Protein AF-A0AAV5DKJ3-F1 (afdb_monomer_lite)

Secondary structure (DSSP, 8-state):
---------HHHHHHHH----PPPPPPPTT-S-PPPPPPTT-GGGSHHHHHHHHHHHHHHHSTTTTTTS-HHHHHHHHHHHHHHHHHHTT-----S-------------

Organism: NCBI:txid191504

Foldseek 3Di:
DDDDDDDDDPVNVVVVVPDPDDPDDDPPPPPPPPPPPADPVGDCPDPVNVVVVVQVVVLVPDPCSCVPPDVVVVVVVVVVVVVVVVVCVVDDDDDDDDDDPPPPPPPDD

pLDDT: mean 71.48, std 18.68, range [32.81, 96.69]

Structure (mmCIF, N/CA/C/O backbone):
data_AF-A0AAV5DKJ3-F1
#
_entry.id   AF-A0AAV5DKJ3-F1
#
loop_
_atom_site.group_PDB
_atom_site.id
_atom_site.type_symbol
_atom_site.label_atom_id
_atom_site.label_alt_id
_atom_site.label_comp_id
_atom_site.label_asym_id
_atom_site.label_entity_id
_atom_site.label_seq_id
_atom_site.pdbx_PDB_ins_code
_atom_site.Cartn_x
_atom_site.Cartn_y
_atom_site.Cartn_z
_atom_site.occupancy
_atom_site.B_iso_or_equiv
_atom_site.auth_seq_id
_atom_site.auth_comp_id
_atom_site.auth_asym_id
_atom_site.auth_atom_id
_atom_site.pdbx_PDB_model_num
ATOM 1 N N . MET A 1 1 ? 1.9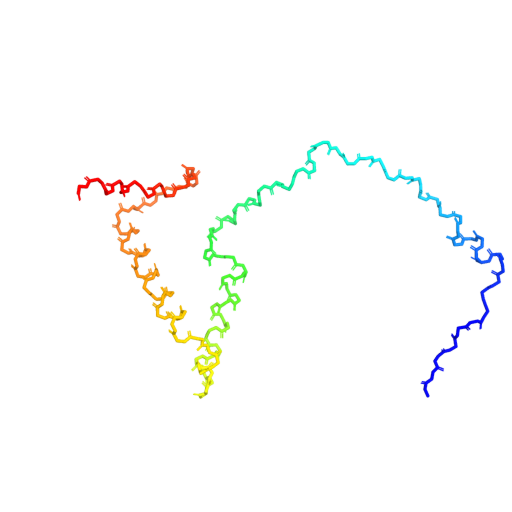21 -16.707 -43.046 1.00 41.94 1 MET A N 1
ATOM 2 C CA . MET A 1 1 ? 2.748 -15.743 -42.290 1.00 41.94 1 MET A CA 1
ATOM 3 C C . MET A 1 1 ? 3.936 -16.500 -41.698 1.00 41.94 1 MET A C 1
ATOM 5 O O . MET A 1 1 ? 3.763 -17.155 -40.682 1.00 41.94 1 MET A O 1
ATOM 9 N N . ALA A 1 2 ? 5.096 -16.494 -42.358 1.00 36.66 2 ALA A N 1
ATOM 10 C CA . ALA A 1 2 ? 6.359 -17.002 -41.810 1.00 36.66 2 ALA A CA 1
ATOM 11 C C . ALA A 1 2 ? 7.511 -16.231 -42.476 1.00 36.66 2 ALA A C 1
ATOM 13 O O . ALA A 1 2 ? 7.566 -16.163 -43.702 1.00 36.66 2 ALA A O 1
ATOM 14 N N . ALA A 1 3 ? 8.344 -15.572 -41.668 1.00 43.28 3 ALA A N 1
ATOM 15 C CA . ALA A 1 3 ? 9.430 -14.702 -42.111 1.00 43.28 3 ALA A CA 1
ATOM 16 C C . ALA A 1 3 ? 10.699 -15.508 -42.441 1.00 43.28 3 ALA A C 1
ATOM 18 O O . ALA A 1 3 ? 11.012 -16.487 -41.767 1.00 43.28 3 ALA A O 1
ATOM 19 N N . ALA A 1 4 ? 11.393 -15.072 -43.493 1.00 46.84 4 ALA A N 1
ATOM 20 C CA . ALA A 1 4 ? 12.563 -15.698 -44.094 1.00 46.84 4 ALA A CA 1
ATOM 21 C C . ALA A 1 4 ? 13.823 -15.597 -43.215 1.00 46.84 4 ALA A C 1
ATOM 23 O O . ALA A 1 4 ? 14.174 -14.519 -42.739 1.00 46.84 4 ALA A O 1
ATOM 24 N N . ALA A 1 5 ? 14.524 -16.720 -43.062 1.00 55.03 5 ALA A N 1
ATOM 25 C CA . ALA A 1 5 ? 15.886 -16.800 -42.547 1.00 55.03 5 ALA A CA 1
ATOM 26 C C . ALA A 1 5 ? 16.760 -17.502 -43.603 1.00 55.03 5 ALA A C 1
ATOM 28 O O . ALA A 1 5 ? 16.519 -18.665 -43.917 1.00 55.03 5 ALA A O 1
ATOM 29 N N . GLY A 1 6 ? 17.744 -16.784 -44.148 1.00 57.28 6 GLY A N 1
ATOM 30 C CA . GLY A 1 6 ? 18.656 -17.215 -45.223 1.00 57.28 6 GLY A CA 1
ATOM 31 C C . GLY A 1 6 ? 18.671 -16.136 -46.310 1.00 57.28 6 GLY A C 1
ATOM 32 O O . GLY A 1 6 ? 17.621 -15.830 -46.855 1.00 57.28 6 GLY A O 1
ATOM 33 N N . ASP A 1 7 ? 19.743 -15.398 -46.582 1.00 61.44 7 ASP A N 1
ATOM 34 C CA . ASP A 1 7 ? 21.158 -15.759 -46.648 1.00 61.44 7 ASP A CA 1
ATOM 35 C C . ASP A 1 7 ? 22.026 -14.626 -46.077 1.00 61.44 7 ASP A C 1
ATOM 37 O O . ASP A 1 7 ? 21.956 -13.490 -46.538 1.00 61.44 7 ASP A O 1
ATOM 41 N N . ILE A 1 8 ? 22.858 -14.930 -45.081 1.00 66.81 8 ILE A N 1
ATOM 42 C CA . ILE A 1 8 ? 23.896 -14.014 -44.589 1.00 66.81 8 ILE A CA 1
ATOM 43 C C . ILE A 1 8 ? 25.213 -14.535 -45.158 1.00 66.81 8 ILE A C 1
ATOM 45 O O . ILE A 1 8 ? 25.589 -15.677 -44.848 1.00 66.81 8 ILE A O 1
ATOM 49 N N . SER A 1 9 ? 25.876 -13.727 -45.991 1.00 72.88 9 SER A N 1
ATOM 50 C CA . SER A 1 9 ? 27.112 -14.102 -46.695 1.00 72.88 9 SER A CA 1
ATOM 51 C C . SER A 1 9 ? 28.245 -14.410 -45.711 1.00 72.88 9 SER A C 1
ATOM 53 O O . SER A 1 9 ? 28.286 -13.868 -44.605 1.00 72.88 9 SER A O 1
ATOM 55 N N . ASP A 1 10 ? 29.194 -15.267 -46.097 1.00 74.31 10 ASP A N 1
ATOM 56 C CA . ASP A 1 10 ? 30.282 -15.700 -45.203 1.00 74.31 10 ASP A CA 1
ATOM 57 C C . ASP A 1 10 ? 31.160 -14.541 -44.699 1.00 74.31 10 ASP A C 1
ATOM 59 O O . ASP A 1 10 ? 31.623 -14.570 -43.556 1.00 74.31 10 ASP A O 1
ATOM 63 N N . GLU A 1 11 ? 31.313 -13.481 -45.499 1.00 72.19 11 GLU A N 1
ATOM 64 C CA . GLU A 1 11 ? 31.974 -12.231 -45.095 1.00 72.19 11 GLU A CA 1
ATOM 65 C C . GLU A 1 11 ? 31.235 -11.548 -43.930 1.00 72.19 11 GLU A C 1
ATOM 67 O O . GLU A 1 11 ? 31.831 -11.132 -42.937 1.00 72.19 11 GLU A O 1
ATOM 72 N N . GLU A 1 12 ? 29.906 -11.520 -43.986 1.00 74.12 12 GLU A N 1
ATOM 73 C CA . GLU A 1 12 ? 29.052 -10.893 -42.979 1.00 74.12 12 GLU A CA 1
ATOM 74 C C . GLU A 1 12 ? 29.003 -11.734 -41.688 1.00 74.12 12 GLU A C 1
ATOM 76 O O . GLU A 1 12 ? 29.072 -11.198 -40.578 1.00 74.12 12 GLU A O 1
ATOM 81 N N . ARG A 1 13 ? 29.055 -13.072 -41.796 1.00 70.00 13 ARG A N 1
ATOM 82 C CA . ARG A 1 13 ? 29.259 -13.966 -40.636 1.00 70.00 13 ARG A CA 1
ATOM 83 C C . ARG A 1 13 ? 30.630 -13.772 -39.992 1.00 70.00 13 ARG A C 1
ATOM 85 O O . ARG A 1 13 ? 30.749 -13.831 -38.763 1.00 70.00 13 ARG A O 1
ATOM 92 N N . ARG A 1 14 ? 31.678 -13.541 -40.791 1.00 69.00 14 ARG A N 1
ATOM 93 C CA . ARG A 1 14 ? 33.034 -13.278 -40.289 1.00 69.00 14 ARG A CA 1
ATOM 94 C C . ARG A 1 14 ? 33.107 -11.932 -39.571 1.00 69.00 14 ARG A C 1
ATOM 96 O O . ARG A 1 14 ? 33.712 -11.873 -38.499 1.00 69.00 14 ARG A O 1
ATOM 103 N N . ALA A 1 15 ? 32.443 -10.905 -40.099 1.00 67.75 15 ALA A N 1
ATOM 104 C CA . ALA A 1 15 ? 32.334 -9.586 -39.482 1.00 67.75 15 ALA A CA 1
ATOM 105 C C . ALA A 1 15 ? 31.628 -9.637 -38.114 1.00 67.75 15 ALA A C 1
ATOM 107 O O . ALA A 1 15 ? 32.121 -9.053 -37.150 1.00 67.75 15 ALA A O 1
ATOM 108 N N . LEU A 1 16 ? 30.546 -10.415 -37.984 1.00 63.41 16 LEU A N 1
ATOM 109 C CA . LEU A 1 16 ? 29.828 -10.607 -36.713 1.00 63.41 16 LEU A CA 1
ATOM 110 C C . LEU A 1 16 ? 30.640 -11.402 -35.677 1.00 63.41 16 LEU A C 1
ATOM 112 O O . LEU A 1 16 ? 30.533 -11.163 -34.474 1.00 63.41 16 LEU A O 1
ATOM 116 N N . ARG A 1 17 ? 31.487 -12.335 -36.130 1.00 66.56 17 ARG A N 1
ATOM 117 C CA . ARG A 1 17 ? 32.382 -13.116 -35.259 1.00 66.56 17 ARG A CA 1
ATOM 118 C C . ARG A 1 17 ? 33.657 -12.352 -34.875 1.00 66.56 17 ARG A C 1
ATOM 120 O O . ARG A 1 17 ? 34.285 -12.686 -33.874 1.00 66.56 17 ARG A O 1
ATOM 127 N N . GLY A 1 18 ? 34.028 -11.315 -35.624 1.00 59.28 18 GLY A N 1
ATOM 128 C CA . GLY A 1 18 ? 35.169 -10.432 -35.366 1.00 59.28 18 GLY A CA 1
ATOM 129 C C . GLY A 1 18 ? 34.952 -9.416 -34.239 1.00 59.28 18 GLY A C 1
ATOM 130 O O . GLY A 1 18 ? 35.537 -8.333 -34.297 1.00 59.28 18 GLY A O 1
ATOM 131 N N . SER A 1 19 ? 34.114 -9.743 -33.244 1.00 63.06 19 SER A N 1
ATOM 132 C CA . SER A 1 19 ? 33.836 -8.903 -32.075 1.00 63.06 19 SER A CA 1
ATOM 133 C C . SER A 1 19 ? 35.135 -8.348 -31.487 1.00 63.06 19 SER A C 1
ATOM 135 O O . SER A 1 19 ? 35.973 -9.086 -30.970 1.00 63.06 19 SER A O 1
ATOM 137 N N . LYS A 1 20 ? 35.291 -7.021 -31.563 1.00 66.12 20 LYS A N 1
ATOM 138 C CA . LYS A 1 20 ? 36.384 -6.256 -30.942 1.00 66.12 20 LYS A CA 1
ATOM 139 C C . LYS A 1 20 ? 36.139 -5.995 -29.456 1.00 66.12 20 LYS A C 1
ATOM 141 O O . LYS A 1 20 ? 36.658 -5.034 -28.898 1.00 66.12 20 LYS A O 1
ATOM 146 N N . PHE A 1 21 ? 35.333 -6.831 -28.813 1.00 64.56 21 PHE A N 1
ATOM 147 C CA . PHE A 1 21 ? 35.230 -6.827 -27.370 1.00 64.56 21 PHE A CA 1
ATOM 148 C C . PHE A 1 21 ? 36.305 -7.764 -26.833 1.00 64.56 21 PHE A C 1
ATOM 150 O O . PHE A 1 21 ? 36.147 -8.984 -26.824 1.00 64.56 21 PHE A O 1
ATOM 157 N N . ALA A 1 22 ? 37.428 -7.182 -26.409 1.00 69.69 22 ALA A N 1
ATOM 158 C CA . ALA A 1 22 ? 38.298 -7.874 -25.470 1.00 69.69 22 ALA A CA 1
ATOM 159 C C . ALA A 1 22 ? 37.430 -8.358 -24.289 1.00 69.69 22 ALA A C 1
ATOM 161 O O . ALA A 1 22 ? 36.477 -7.656 -23.927 1.00 69.69 22 ALA A O 1
ATOM 162 N N . PRO A 1 23 ? 37.709 -9.533 -23.695 1.00 68.31 23 PRO A N 1
ATOM 163 C CA . PRO A 1 23 ? 37.038 -9.943 -22.470 1.00 68.31 23 PRO A CA 1
ATOM 164 C C . PRO A 1 23 ? 37.074 -8.778 -21.483 1.00 68.31 23 PRO A C 1
ATOM 166 O O . PRO A 1 23 ? 38.143 -8.216 -21.231 1.00 68.31 23 PRO A O 1
ATOM 169 N N . LEU A 1 24 ? 35.901 -8.370 -20.993 1.00 66.56 24 LEU A N 1
ATOM 170 C CA . LEU A 1 24 ? 35.821 -7.300 -20.007 1.00 66.56 24 LEU A CA 1
ATOM 171 C C . LEU A 1 24 ? 36.733 -7.652 -18.823 1.00 66.56 24 LEU A C 1
ATOM 173 O O . LEU A 1 24 ? 36.769 -8.823 -18.425 1.00 66.56 24 LEU A O 1
ATOM 177 N N . PRO A 1 25 ? 37.466 -6.676 -18.259 1.00 73.44 25 PRO A N 1
ATOM 178 C CA . PRO A 1 25 ? 38.267 -6.928 -17.073 1.00 73.44 25 PRO A CA 1
ATOM 179 C C . PRO A 1 25 ? 37.370 -7.515 -15.973 1.00 73.44 25 PRO A C 1
ATOM 181 O O . PRO A 1 25 ? 36.208 -7.105 -15.852 1.00 73.44 25 PRO A O 1
ATOM 184 N N . PRO A 1 26 ? 37.872 -8.485 -15.186 1.00 68.88 26 PRO A N 1
ATOM 185 C CA . PRO A 1 26 ? 37.093 -9.077 -14.112 1.00 68.88 26 PRO A CA 1
ATOM 186 C C . PRO A 1 26 ? 36.600 -7.966 -13.173 1.00 68.88 26 PRO A C 1
ATOM 188 O O . PRO A 1 26 ? 37.368 -7.049 -12.860 1.00 68.88 26 PRO A O 1
ATOM 191 N N . PRO A 1 27 ? 35.326 -8.006 -12.740 1.00 67.00 27 PRO A N 1
ATOM 192 C CA . PRO A 1 27 ? 34.801 -7.000 -11.834 1.00 67.00 27 PRO A CA 1
ATOM 193 C C . PRO A 1 27 ? 35.648 -6.979 -10.553 1.00 67.00 27 PRO A C 1
ATOM 195 O O . PRO A 1 27 ? 36.093 -8.039 -10.098 1.00 67.00 27 PRO A O 1
ATOM 198 N N . PRO A 1 28 ? 35.876 -5.799 -9.950 1.00 71.38 28 PRO A N 1
ATOM 199 C CA . PRO A 1 28 ? 36.636 -5.708 -8.712 1.00 71.38 28 PRO A CA 1
ATOM 200 C C . PRO A 1 28 ? 35.999 -6.599 -7.628 1.00 71.38 28 PRO A C 1
ATOM 202 O O . PRO A 1 28 ? 34.782 -6.826 -7.651 1.00 71.38 28 PRO A O 1
ATOM 205 N N . PRO A 1 29 ? 36.777 -7.061 -6.630 1.00 65.19 29 PRO A N 1
ATOM 206 C CA . PRO A 1 29 ? 36.313 -7.970 -5.570 1.00 65.19 29 PRO A CA 1
ATOM 207 C C . PRO A 1 29 ? 35.169 -7.408 -4.698 1.00 65.19 29 PRO A C 1
ATOM 209 O O . PRO A 1 29 ? 34.662 -8.095 -3.817 1.00 65.19 29 PRO A O 1
ATOM 212 N N . SER A 1 30 ? 34.718 -6.178 -4.963 1.00 59.44 30 SER A N 1
ATOM 213 C CA . SER A 1 30 ? 33.571 -5.518 -4.335 1.00 59.44 30 SER A CA 1
ATOM 214 C C . SER A 1 30 ? 32.259 -5.669 -5.129 1.00 59.44 30 SER A C 1
ATOM 216 O O . SER A 1 30 ? 31.333 -4.880 -4.980 1.00 59.44 30 SER A O 1
ATOM 218 N N . SER A 1 31 ? 32.135 -6.693 -5.977 1.00 57.47 31 SER A N 1
ATOM 219 C CA . SER A 1 31 ? 30.856 -7.082 -6.603 1.00 57.47 31 SER A CA 1
ATOM 220 C C . SER A 1 31 ? 29.956 -7.895 -5.661 1.00 57.47 31 SER A C 1
ATOM 222 O O . SER A 1 31 ? 29.017 -8.566 -6.092 1.00 57.47 31 SER A O 1
ATOM 224 N N . ARG A 1 32 ? 30.198 -7.816 -4.345 1.00 65.94 32 ARG A N 1
ATOM 225 C CA . ARG A 1 32 ? 29.209 -8.248 -3.361 1.00 65.94 32 ARG A CA 1
ATOM 226 C 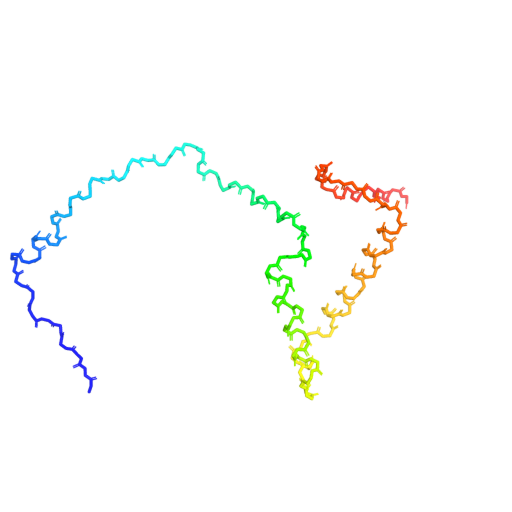C . ARG A 1 32 ? 27.985 -7.348 -3.551 1.00 65.94 32 ARG A C 1
ATOM 228 O O . ARG A 1 32 ? 28.168 -6.131 -3.547 1.00 65.94 32 ARG A O 1
ATOM 235 N N . PRO A 1 33 ? 26.764 -7.886 -3.729 1.00 63.72 33 PRO A N 1
ATOM 236 C CA . PRO A 1 33 ? 25.573 -7.054 -3.796 1.00 63.72 33 PRO A CA 1
ATOM 237 C C . PRO A 1 33 ? 25.525 -6.226 -2.514 1.00 63.72 33 PRO A C 1
ATOM 239 O O . PRO A 1 33 ? 25.285 -6.761 -1.429 1.00 63.72 33 PRO A O 1
ATOM 242 N N . GLN A 1 34 ? 25.850 -4.937 -2.628 1.00 67.31 34 GLN A N 1
ATOM 243 C CA . GLN A 1 34 ? 25.772 -4.030 -1.499 1.00 67.31 34 GLN A CA 1
ATOM 244 C C . GLN A 1 34 ? 24.327 -4.080 -1.000 1.00 67.31 34 GLN A C 1
ATOM 246 O O . GLN A 1 34 ? 23.403 -4.020 -1.826 1.00 67.31 34 GLN A O 1
ATOM 251 N N . PRO A 1 35 ? 24.104 -4.227 0.318 1.00 72.62 35 PRO A N 1
ATOM 252 C CA . PRO A 1 35 ? 22.777 -4.075 0.886 1.00 72.62 35 PRO A CA 1
ATOM 253 C C . PRO A 1 35 ? 22.210 -2.768 0.346 1.00 72.62 35 PRO A C 1
ATOM 255 O O . PRO A 1 35 ? 22.829 -1.717 0.515 1.00 72.62 35 PRO A O 1
ATOM 258 N N . ARG A 1 36 ? 21.100 -2.838 -0.400 1.00 74.19 36 ARG A N 1
ATOM 259 C CA . ARG A 1 36 ? 20.531 -1.633 -1.005 1.00 74.19 36 ARG A CA 1
ATOM 260 C C . ARG A 1 36 ? 20.283 -0.638 0.116 1.00 74.19 36 ARG A C 1
ATOM 262 O O . ARG A 1 36 ? 19.524 -0.950 1.033 1.00 74.19 36 ARG A O 1
ATOM 269 N N . MET A 1 37 ? 20.947 0.516 0.038 1.00 69.81 37 MET A N 1
ATOM 270 C CA . MET A 1 37 ? 20.742 1.607 0.981 1.00 69.81 37 MET A CA 1
ATOM 271 C C . MET A 1 37 ? 19.241 1.860 1.114 1.00 69.81 37 MET A C 1
ATOM 273 O O . MET A 1 37 ? 18.512 1.869 0.115 1.00 69.81 37 MET A O 1
ATOM 277 N N . ALA A 1 38 ? 18.772 1.996 2.352 1.00 73.56 38 ALA A N 1
ATOM 278 C CA . ALA A 1 38 ? 17.367 2.252 2.605 1.00 73.56 38 ALA A CA 1
ATOM 279 C C . ALA A 1 38 ? 16.937 3.554 1.912 1.00 73.56 38 ALA A C 1
ATOM 281 O O . ALA A 1 38 ? 17.715 4.502 1.798 1.00 73.56 38 ALA A O 1
ATOM 282 N N . HIS A 1 39 ? 15.696 3.588 1.420 1.00 73.69 39 HIS A N 1
ATOM 283 C CA . HIS A 1 39 ? 15.159 4.776 0.762 1.00 73.69 39 HIS A CA 1
ATOM 284 C C . HIS A 1 39 ? 15.187 5.963 1.742 1.00 73.69 39 HIS A C 1
ATOM 286 O O . HIS A 1 39 ? 14.821 5.769 2.903 1.00 73.69 39 HIS A O 1
ATOM 292 N N . PRO A 1 40 ? 15.567 7.177 1.306 1.00 77.94 40 PRO A N 1
ATOM 293 C CA . PRO A 1 40 ? 15.733 8.326 2.200 1.00 77.94 40 PRO A CA 1
ATOM 294 C C . PRO A 1 40 ? 14.464 8.691 2.982 1.00 77.94 40 PRO A C 1
ATOM 296 O O . PRO A 1 40 ? 14.554 9.168 4.105 1.00 77.94 40 PRO A O 1
ATOM 299 N N . GLY A 1 41 ? 13.274 8.416 2.440 1.00 78.62 41 GLY A N 1
ATOM 300 C CA . GLY A 1 41 ? 12.008 8.599 3.163 1.00 78.62 41 GLY A CA 1
ATOM 301 C C . GLY A 1 41 ? 11.511 7.352 3.914 1.00 78.62 41 GLY A C 1
ATOM 302 O O . GLY A 1 41 ? 10.335 7.269 4.259 1.00 78.62 41 GLY A O 1
ATOM 303 N N . GLY A 1 42 ? 12.336 6.320 4.070 1.00 79.12 42 GLY A N 1
ATOM 304 C CA . GLY A 1 42 ? 11.975 5.077 4.747 1.00 79.12 42 GLY A CA 1
ATOM 305 C C . GLY A 1 42 ? 11.043 4.138 3.957 1.00 79.12 42 GLY A C 1
ATOM 306 O O . GLY A 1 42 ? 10.683 4.405 2.807 1.00 79.12 42 GLY A O 1
ATOM 307 N N . PRO A 1 43 ? 10.643 3.004 4.564 1.00 73.75 43 PRO A N 1
ATOM 308 C CA . PRO A 1 43 ? 9.907 1.928 3.887 1.00 73.75 43 PRO A CA 1
ATOM 309 C C . PRO A 1 43 ? 8.564 2.353 3.275 1.00 73.75 43 PRO A C 1
ATOM 311 O O . PRO A 1 43 ? 8.169 1.844 2.223 1.00 73.75 43 PRO A O 1
ATOM 314 N N . LEU A 1 44 ? 7.884 3.315 3.906 1.00 80.00 44 LEU A N 1
ATOM 315 C CA . LEU A 1 44 ? 6.546 3.773 3.520 1.00 80.00 44 LEU A CA 1
ATOM 316 C C . LEU A 1 44 ? 6.543 4.746 2.332 1.00 80.00 44 LEU A C 1
ATOM 318 O O . LEU A 1 44 ? 5.518 4.895 1.677 1.00 80.00 44 LEU A O 1
ATOM 322 N N . THR A 1 45 ? 7.675 5.380 2.015 1.00 84.62 45 THR A N 1
ATOM 323 C CA . THR A 1 45 ? 7.772 6.354 0.905 1.00 84.62 45 THR A CA 1
ATOM 324 C C . THR A 1 45 ? 8.297 5.741 -0.391 1.00 84.62 45 THR A C 1
ATOM 326 O O . THR A 1 45 ? 8.512 6.441 -1.379 1.00 84.62 45 THR A O 1
ATOM 329 N N . THR A 1 46 ? 8.521 4.426 -0.416 1.00 89.12 46 THR A N 1
ATOM 330 C CA . THR A 1 46 ? 9.028 3.743 -1.609 1.00 89.12 46 THR A CA 1
ATOM 331 C C . THR A 1 46 ? 7.971 3.686 -2.717 1.00 89.12 46 THR A C 1
ATOM 333 O O . THR A 1 46 ? 6.776 3.555 -2.447 1.00 89.12 46 THR A O 1
ATOM 336 N N . ASN A 1 47 ? 8.401 3.680 -3.989 1.00 88.69 47 ASN A N 1
ATOM 337 C CA . ASN A 1 47 ? 7.497 3.478 -5.136 1.00 88.69 47 ASN A CA 1
ATOM 338 C C . ASN A 1 47 ? 6.668 2.187 -4.981 1.00 88.69 47 ASN A C 1
ATOM 340 O O . ASN A 1 47 ? 5.478 2.178 -5.275 1.00 88.69 47 ASN A O 1
ATOM 344 N N . LYS A 1 48 ? 7.265 1.129 -4.413 1.00 90.06 48 LYS A N 1
ATOM 345 C CA . LYS A 1 48 ? 6.571 -0.130 -4.109 1.00 90.06 48 LYS A CA 1
ATOM 346 C C . LYS A 1 48 ? 5.423 0.056 -3.115 1.00 90.06 48 LYS A C 1
ATOM 348 O O . LYS A 1 48 ? 4.336 -0.455 -3.364 1.00 90.06 48 LYS A O 1
ATOM 353 N N . ALA A 1 49 ? 5.643 0.793 -2.026 1.00 89.88 49 ALA A N 1
ATOM 354 C CA . ALA A 1 49 ? 4.591 1.099 -1.058 1.00 89.88 49 ALA A CA 1
ATOM 355 C C . ALA A 1 49 ? 3.471 1.937 -1.697 1.00 89.88 49 ALA A C 1
ATOM 357 O O . ALA A 1 49 ? 2.294 1.615 -1.543 1.00 89.88 49 ALA A O 1
ATOM 358 N N . ALA A 1 50 ? 3.831 2.947 -2.494 1.00 92.06 50 ALA A N 1
ATOM 359 C CA . ALA A 1 50 ? 2.863 3.783 -3.202 1.00 92.06 50 ALA A CA 1
ATOM 360 C C . ALA A 1 50 ? 2.037 2.990 -4.232 1.00 92.06 50 ALA A C 1
ATOM 362 O O . ALA A 1 50 ? 0.820 3.154 -4.316 1.00 92.06 50 ALA A O 1
ATOM 363 N N . ALA A 1 51 ? 2.680 2.114 -5.006 1.00 95.44 51 ALA A N 1
ATOM 364 C CA . ALA A 1 51 ? 2.010 1.247 -5.968 1.00 95.44 51 ALA A CA 1
ATOM 365 C C . ALA A 1 51 ? 1.060 0.264 -5.272 1.00 95.44 51 ALA A C 1
ATOM 367 O O . ALA A 1 51 ? -0.056 0.056 -5.745 1.00 95.44 51 ALA A O 1
ATOM 368 N N . LEU A 1 52 ? 1.474 -0.293 -4.129 1.00 93.00 52 LEU A N 1
ATOM 369 C CA . LEU A 1 52 ? 0.646 -1.190 -3.329 1.00 93.00 52 LEU A CA 1
ATOM 370 C C . LEU A 1 52 ? -0.587 -0.476 -2.759 1.00 93.00 52 LEU A C 1
ATOM 372 O O . LEU A 1 52 ? -1.691 -1.000 -2.877 1.00 93.00 52 LEU A O 1
ATOM 376 N N . ALA A 1 53 ? -0.429 0.730 -2.207 1.00 93.25 53 ALA A N 1
ATOM 377 C CA . ALA A 1 53 ? -1.550 1.520 -1.696 1.00 93.25 53 ALA A CA 1
ATOM 378 C C . ALA A 1 53 ? -2.584 1.813 -2.796 1.00 93.25 53 ALA A C 1
ATOM 380 O O . ALA A 1 53 ? -3.767 1.523 -2.629 1.00 93.25 53 ALA A O 1
ATOM 381 N N . LYS A 1 54 ? -2.122 2.273 -3.967 1.00 95.19 54 LYS A N 1
ATOM 382 C CA . LYS A 1 54 ? -2.981 2.518 -5.139 1.00 95.19 54 LYS A CA 1
ATOM 383 C C . LYS A 1 54 ? -3.638 1.247 -5.669 1.00 95.19 54 LYS A C 1
ATOM 385 O O . LYS A 1 54 ? -4.737 1.288 -6.215 1.00 95.19 54 LYS A O 1
ATOM 390 N N . PHE A 1 55 ? -2.957 0.107 -5.579 1.00 94.38 55 PHE A N 1
ATOM 391 C CA . PHE A 1 55 ? -3.553 -1.172 -5.941 1.00 94.38 55 PHE A CA 1
ATOM 392 C C . PHE A 1 55 ? -4.710 -1.514 -5.000 1.00 94.38 55 PHE A C 1
ATOM 394 O O . PHE A 1 55 ? -5.804 -1.780 -5.487 1.00 94.38 55 PHE A O 1
ATOM 401 N N . LEU A 1 56 ? -4.504 -1.442 -3.683 1.00 93.25 56 LEU A N 1
ATOM 402 C CA . LEU A 1 56 ? -5.548 -1.726 -2.695 1.00 93.25 56 LEU A CA 1
ATOM 403 C C . LEU A 1 56 ? -6.738 -0.764 -2.818 1.00 93.25 56 LEU A C 1
ATOM 405 O O . LEU A 1 56 ? -7.877 -1.216 -2.791 1.00 93.25 56 LEU A O 1
ATOM 409 N N . GLU A 1 57 ? -6.492 0.528 -3.043 1.00 93.62 57 GLU A N 1
ATOM 410 C CA . GLU A 1 57 ? -7.541 1.526 -3.293 1.00 93.62 57 GLU A CA 1
ATOM 411 C C . GLU A 1 57 ? -8.402 1.162 -4.510 1.00 93.62 57 GLU A C 1
ATOM 413 O O . GLU A 1 57 ? -9.629 1.140 -4.426 1.00 93.62 57 GLU A O 1
ATOM 418 N N . ARG A 1 58 ? -7.770 0.776 -5.626 1.00 95.69 58 ARG A N 1
ATOM 419 C CA . ARG A 1 58 ? -8.501 0.318 -6.816 1.00 95.69 58 ARG A CA 1
ATOM 420 C C . ARG A 1 58 ? -9.272 -0.975 -6.567 1.00 95.69 58 ARG A C 1
ATOM 422 O O . ARG A 1 58 ? -10.368 -1.128 -7.092 1.00 95.69 58 ARG A O 1
ATOM 429 N N . LYS A 1 59 ? -8.726 -1.905 -5.778 1.00 93.12 59 LYS A N 1
ATOM 430 C CA . LYS A 1 59 ? -9.406 -3.168 -5.4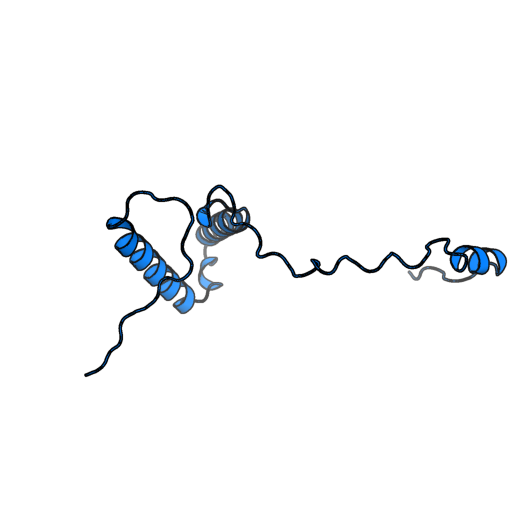46 1.00 93.12 59 LYS A CA 1
ATOM 431 C C . LYS A 1 59 ? -10.599 -2.960 -4.513 1.00 93.12 59 LYS A C 1
ATOM 433 O O . LYS A 1 59 ? -11.553 -3.713 -4.626 1.00 93.12 59 LYS A O 1
ATOM 438 N N . LEU A 1 60 ? -10.583 -1.934 -3.663 1.00 91.81 60 LEU A N 1
ATOM 439 C CA . LEU A 1 60 ? -11.720 -1.561 -2.812 1.00 91.81 60 LEU A CA 1
ATOM 440 C C . LEU A 1 60 ? -12.890 -0.952 -3.597 1.00 91.81 60 LEU A C 1
ATOM 442 O O . LEU A 1 60 ? -14.033 -1.092 -3.183 1.00 91.81 60 LEU A O 1
ATOM 446 N N . GLN A 1 61 ? -12.615 -0.278 -4.717 1.00 94.00 61 GLN A N 1
ATOM 447 C CA . GLN A 1 61 ? -13.650 0.317 -5.573 1.00 94.00 61 GLN A CA 1
ATOM 448 C C . GLN A 1 61 ? -14.360 -0.705 -6.471 1.00 94.00 61 GLN A C 1
ATOM 450 O O . GLN A 1 61 ? -15.422 -0.412 -7.015 1.00 94.00 61 GLN A O 1
ATOM 455 N N . GLN A 1 62 ? -13.774 -1.889 -6.664 1.00 92.19 62 GLN A N 1
ATOM 456 C CA . GLN A 1 62 ? -14.392 -2.947 -7.455 1.00 92.19 62 GLN A CA 1
ATOM 457 C C . GLN A 1 62 ? -15.352 -3.772 -6.586 1.00 92.19 62 GLN A C 1
ATOM 459 O O . GLN A 1 62 ? -14.945 -4.171 -5.496 1.00 92.19 62 GLN A O 1
ATOM 464 N N . PRO A 1 63 ? -16.573 -4.081 -7.068 1.00 87.50 63 PRO A N 1
ATOM 465 C CA . PRO A 1 63 ? -17.601 -4.768 -6.278 1.00 87.50 63 PRO A CA 1
ATOM 466 C C . PRO A 1 63 ? -17.131 -6.119 -5.714 1.00 87.50 63 PRO A C 1
ATOM 468 O O . PRO A 1 63 ? -17.401 -6.401 -4.554 1.00 87.50 63 PRO A O 1
ATOM 471 N N . ASP A 1 64 ? -16.317 -6.862 -6.473 1.00 88.62 64 ASP A N 1
ATOM 472 C CA . ASP A 1 64 ? -15.755 -8.169 -6.075 1.00 88.62 64 ASP A CA 1
ATOM 473 C C . ASP A 1 64 ? -14.219 -8.117 -5.929 1.00 88.62 64 ASP A C 1
ATOM 475 O O . ASP A 1 64 ? -13.495 -9.115 -5.991 1.00 88.62 64 ASP A O 1
ATOM 479 N N . GLY A 1 65 ? -13.653 -6.911 -5.817 1.00 85.75 65 GLY A N 1
ATOM 480 C CA . GLY A 1 65 ? -12.206 -6.723 -5.879 1.00 85.75 65 GLY A CA 1
ATOM 481 C C . GLY A 1 65 ? -11.471 -7.333 -4.688 1.00 85.75 65 GLY A C 1
ATOM 482 O O . GLY A 1 65 ? -10.338 -7.801 -4.842 1.00 85.75 65 GLY A O 1
ATOM 483 N N . LEU A 1 66 ? -12.115 -7.373 -3.523 1.00 85.69 66 LEU A N 1
ATOM 484 C CA . LEU A 1 66 ? -11.551 -7.951 -2.307 1.00 85.69 66 LEU A CA 1
ATOM 485 C C . LEU A 1 66 ? -11.590 -9.480 -2.288 1.00 85.69 66 LEU A C 1
ATOM 487 O O . LEU A 1 66 ? -10.719 -10.070 -1.656 1.00 85.69 66 LEU A O 1
ATOM 491 N N . ASP A 1 67 ? -12.495 -10.116 -3.034 1.00 88.88 67 ASP A N 1
ATOM 492 C CA . ASP A 1 67 ? -12.635 -11.581 -3.053 1.00 88.88 67 ASP A CA 1
ATOM 493 C C . ASP A 1 67 ? -11.421 -12.274 -3.681 1.00 88.88 67 ASP A C 1
ATOM 495 O O . ASP A 1 67 ? -11.104 -13.423 -3.383 1.00 88.88 67 ASP A O 1
ATOM 499 N N . SER A 1 68 ? -10.675 -11.545 -4.516 1.00 87.94 68 SER A N 1
A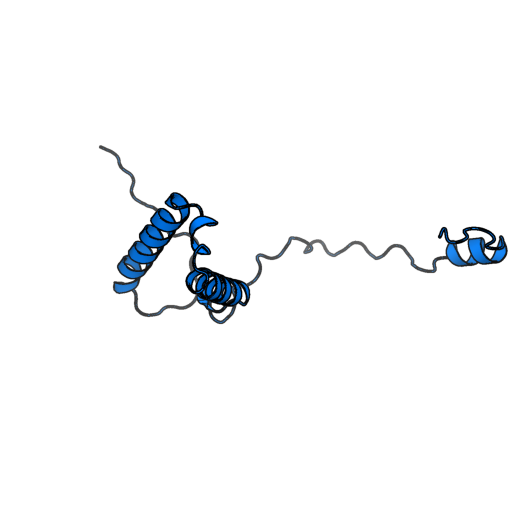TOM 500 C CA . SER A 1 68 ? -9.396 -12.010 -5.067 1.00 87.94 68 SER A CA 1
ATOM 501 C C . SER A 1 68 ? -8.234 -12.019 -4.063 1.00 87.94 68 SER A C 1
ATOM 503 O O . SER A 1 68 ? -7.148 -12.502 -4.389 1.00 87.94 68 SER A O 1
ATOM 505 N N . LEU A 1 69 ? -8.413 -11.445 -2.869 1.00 89.50 69 LEU A N 1
ATOM 506 C CA . LEU A 1 69 ? -7.397 -11.401 -1.822 1.00 89.50 69 LEU A CA 1
ATOM 507 C C . LEU A 1 69 ? -7.660 -12.498 -0.795 1.00 89.50 69 LEU A C 1
ATOM 509 O O . LEU A 1 69 ? -8.789 -12.730 -0.379 1.00 89.50 69 LEU A O 1
ATOM 513 N N . ASN A 1 70 ? -6.594 -13.143 -0.324 1.00 93.25 70 ASN A N 1
ATOM 514 C CA . ASN A 1 70 ? -6.726 -14.137 0.733 1.00 93.25 70 ASN A CA 1
ATOM 515 C C . ASN A 1 70 ? -7.115 -13.444 2.061 1.00 93.25 70 ASN A C 1
ATOM 517 O O . ASN A 1 70 ? -6.335 -12.625 2.569 1.00 93.25 70 ASN A O 1
ATOM 521 N N . PRO A 1 71 ? -8.273 -13.781 2.659 1.00 92.38 71 PRO A N 1
ATOM 522 C CA . PRO A 1 71 ? -8.773 -13.107 3.854 1.00 92.38 71 PRO A CA 1
ATOM 523 C C . PRO A 1 71 ? -7.866 -13.288 5.078 1.00 92.38 71 PRO A C 1
ATOM 525 O O . PRO A 1 71 ? -7.795 -12.392 5.921 1.00 92.38 71 PRO A O 1
ATOM 528 N N . ASP A 1 72 ? -7.133 -14.395 5.190 1.00 95.50 72 ASP A N 1
ATOM 529 C CA . ASP A 1 72 ? -6.262 -14.656 6.341 1.00 95.50 72 ASP A CA 1
ATOM 530 C C . ASP A 1 72 ? -4.973 -13.832 6.279 1.00 95.50 72 ASP A C 1
ATOM 532 O O . ASP A 1 72 ? -4.527 -13.292 7.295 1.00 95.50 72 ASP A O 1
ATOM 536 N N . LEU A 1 73 ? -4.436 -13.623 5.073 1.00 92.81 73 LEU A N 1
ATOM 537 C CA . LEU A 1 73 ? -3.323 -12.697 4.836 1.00 92.81 73 LEU A CA 1
ATOM 538 C C . LEU A 1 73 ? -3.719 -11.251 5.161 1.00 92.81 73 LEU A C 1
ATOM 540 O O . LEU A 1 73 ? -2.935 -10.524 5.771 1.00 92.81 73 LEU A O 1
ATOM 544 N N . VAL A 1 74 ? -4.944 -10.842 4.816 1.00 91.69 74 VAL A N 1
ATOM 545 C CA . VAL A 1 74 ? -5.462 -9.504 5.143 1.00 91.69 74 VAL A CA 1
ATOM 546 C C . VAL A 1 74 ? -5.607 -9.329 6.656 1.00 91.69 74 VAL A C 1
ATOM 548 O O . VAL A 1 74 ? -5.129 -8.334 7.204 1.00 91.69 74 VAL A O 1
ATOM 551 N N . LYS A 1 75 ? -6.197 -10.303 7.360 1.00 94.50 75 LYS A N 1
ATOM 552 C CA . LYS A 1 75 ? -6.317 -10.271 8.830 1.00 94.50 75 LYS A CA 1
ATOM 553 C C . LYS A 1 75 ? -4.950 -10.164 9.507 1.00 94.50 75 LYS A C 1
ATOM 555 O O . LYS A 1 75 ? -4.778 -9.330 10.398 1.00 94.50 75 LYS A O 1
ATOM 560 N N . LEU A 1 76 ? -3.979 -10.969 9.070 1.00 96.69 76 LEU A N 1
ATOM 561 C CA . LEU A 1 76 ? -2.618 -10.945 9.606 1.00 96.69 76 LEU A CA 1
ATOM 562 C C . LEU A 1 76 ? -1.934 -9.598 9.341 1.00 96.69 76 LEU A C 1
ATOM 564 O O . LEU A 1 76 ? -1.365 -9.011 10.258 1.00 96.69 76 LEU A O 1
ATOM 568 N N . ALA A 1 77 ? -2.043 -9.063 8.123 1.00 92.25 77 ALA A N 1
ATOM 569 C CA . ALA A 1 77 ? -1.477 -7.762 7.773 1.00 92.25 77 ALA A CA 1
ATOM 570 C C . ALA A 1 77 ? -2.065 -6.629 8.629 1.00 92.25 77 ALA A C 1
ATOM 572 O O . ALA A 1 77 ? -1.322 -5.790 9.139 1.00 92.25 77 ALA A O 1
ATOM 573 N N . VAL A 1 78 ? -3.384 -6.628 8.851 1.00 92.69 78 VAL A N 1
ATOM 574 C CA . VAL A 1 78 ? -4.057 -5.642 9.712 1.00 92.69 78 VAL A CA 1
ATOM 575 C C . VAL A 1 78 ? -3.601 -5.770 11.166 1.00 92.69 78 VAL A C 1
ATOM 577 O O . VAL A 1 78 ? -3.375 -4.751 11.824 1.00 92.69 78 VAL A O 1
ATOM 580 N N . LYS A 1 79 ? -3.439 -6.996 11.680 1.00 96.00 79 LYS A N 1
ATOM 581 C CA . LYS A 1 79 ? -2.904 -7.239 13.026 1.00 96.00 79 LYS A CA 1
ATOM 582 C C . LYS A 1 79 ? -1.484 -6.676 13.161 1.00 96.00 79 LYS A C 1
ATOM 584 O O . LYS A 1 79 ? -1.255 -5.831 14.025 1.00 96.00 79 LYS A O 1
ATOM 589 N N . ASN A 1 80 ? -0.584 -7.051 12.255 1.00 92.75 80 ASN A N 1
ATOM 590 C CA . ASN A 1 80 ? 0.816 -6.618 12.267 1.00 92.75 80 ASN A CA 1
ATOM 591 C C . ASN A 1 80 ? 0.949 -5.090 12.132 1.00 92.75 80 ASN A C 1
ATOM 593 O O . ASN A 1 80 ? 1.767 -4.465 12.810 1.00 92.75 80 ASN A O 1
ATOM 597 N N . ALA A 1 81 ? 0.113 -4.454 11.305 1.00 89.94 81 ALA A N 1
ATOM 598 C CA . ALA A 1 81 ? 0.097 -2.999 11.155 1.00 89.94 81 ALA A CA 1
ATOM 599 C C . ALA A 1 81 ? -0.337 -2.291 12.451 1.00 89.94 81 ALA A C 1
ATOM 601 O O . ALA A 1 81 ? 0.296 -1.324 12.877 1.00 89.94 81 ALA A O 1
ATOM 602 N N . LYS A 1 82 ? -1.384 -2.791 13.121 1.00 92.25 82 LYS A N 1
ATOM 603 C CA . LYS A 1 82 ? -1.839 -2.253 14.414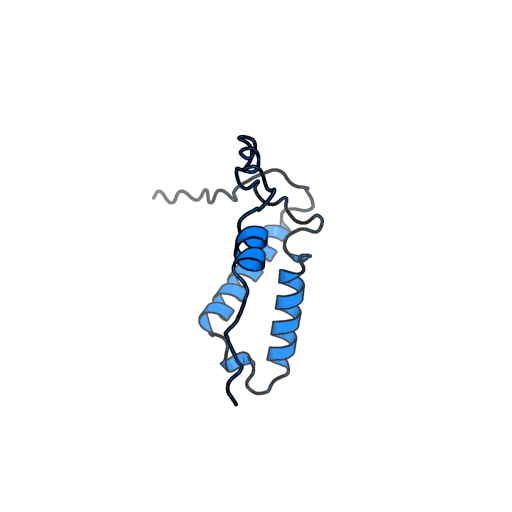 1.00 92.25 82 LYS A CA 1
ATOM 604 C C . LYS A 1 82 ? -0.778 -2.409 15.500 1.00 92.25 82 LYS A C 1
ATOM 606 O O . LYS A 1 82 ? -0.597 -1.491 16.296 1.00 92.25 82 LYS A O 1
ATOM 611 N N . GLU A 1 83 ? -0.092 -3.545 15.542 1.00 91.31 83 GLU A N 1
ATOM 612 C CA . GLU A 1 83 ? 1.011 -3.786 16.478 1.00 91.31 83 GLU A CA 1
ATOM 613 C C . GLU A 1 83 ? 2.182 -2.832 16.224 1.00 91.31 83 GLU A C 1
ATOM 615 O O . GLU A 1 83 ? 2.687 -2.236 17.172 1.00 91.31 83 GLU A O 1
ATOM 620 N N . THR A 1 84 ? 2.519 -2.574 14.957 1.00 84.31 84 THR A N 1
ATOM 621 C CA . THR A 1 84 ? 3.560 -1.602 14.580 1.00 84.31 84 THR A CA 1
ATOM 622 C C . THR A 1 84 ? 3.234 -0.191 15.086 1.00 84.31 84 THR A C 1
ATOM 624 O O . THR A 1 84 ? 4.097 0.468 15.659 1.00 84.31 84 THR A O 1
ATOM 627 N N . ILE A 1 85 ? 1.978 0.261 14.958 1.00 80.75 85 ILE A N 1
ATOM 628 C CA . ILE A 1 85 ? 1.534 1.574 15.470 1.00 80.75 85 ILE A CA 1
ATOM 629 C C . ILE A 1 85 ? 1.565 1.617 17.005 1.00 80.75 85 ILE A C 1
ATOM 631 O O . ILE A 1 85 ? 1.890 2.644 17.597 1.00 80.75 85 ILE A O 1
ATOM 635 N N . LYS A 1 86 ? 1.199 0.519 17.678 1.00 77.50 86 LYS A N 1
ATOM 636 C CA . LYS A 1 86 ? 1.253 0.434 19.146 1.00 77.50 86 LYS A CA 1
ATOM 637 C C . LYS A 1 86 ? 2.694 0.491 19.657 1.00 77.50 86 LYS A C 1
ATOM 639 O O . LYS A 1 86 ? 2.941 1.199 20.625 1.00 77.50 86 LYS A O 1
ATOM 644 N N . ALA A 1 87 ? 3.622 -0.189 18.986 1.00 66.62 87 ALA A N 1
ATOM 645 C CA . ALA A 1 87 ? 5.047 -0.148 19.302 1.00 66.62 87 ALA A CA 1
ATOM 646 C C . ALA A 1 87 ? 5.665 1.237 19.030 1.00 66.62 87 ALA A C 1
ATOM 648 O O . ALA A 1 87 ? 6.473 1.717 19.820 1.00 66.62 87 ALA A O 1
ATOM 649 N N . SER A 1 88 ? 5.240 1.930 17.966 1.00 62.78 88 SER A N 1
ATOM 650 C CA . SER A 1 88 ? 5.771 3.255 17.612 1.00 62.78 88 SER A CA 1
ATOM 651 C C . SER A 1 88 ? 5.244 4.402 18.482 1.00 62.78 88 SER A C 1
ATOM 653 O O . SER A 1 88 ? 5.806 5.492 18.452 1.00 62.78 88 SER A O 1
ATOM 655 N N . LYS A 1 89 ? 4.184 4.194 19.279 1.00 56.62 89 LYS A N 1
ATOM 656 C CA . LYS A 1 89 ? 3.684 5.199 20.243 1.00 56.62 89 LYS A CA 1
ATOM 657 C C . LYS A 1 89 ? 4.637 5.448 21.424 1.00 56.62 89 LYS A C 1
ATOM 659 O O . LYS A 1 89 ? 4.365 6.344 22.215 1.00 56.62 89 LYS A O 1
ATOM 664 N N . GLY A 1 90 ? 5.729 4.685 21.536 1.00 52.16 90 GLY A N 1
ATOM 665 C CA . GLY A 1 90 ? 6.774 4.865 22.548 1.00 52.16 90 GLY A CA 1
ATOM 666 C C . GLY A 1 90 ? 8.084 5.483 22.046 1.00 52.16 90 GLY A C 1
ATOM 667 O O . GLY A 1 90 ? 8.935 5.795 22.870 1.00 52.16 90 GLY A O 1
ATOM 668 N N . THR A 1 91 ? 8.278 5.683 20.739 1.00 45.88 91 THR A N 1
ATOM 669 C CA . THR A 1 91 ? 9.541 6.221 20.210 1.00 45.88 91 THR A CA 1
ATOM 670 C C . THR A 1 91 ? 9.279 7.292 19.158 1.00 45.88 91 THR A C 1
ATOM 672 O O . THR A 1 91 ? 9.192 7.057 17.954 1.00 45.88 91 THR A O 1
ATOM 675 N N . CYS A 1 92 ? 9.163 8.527 19.645 1.00 42.56 92 CYS A N 1
ATOM 676 C CA . CYS A 1 92 ? 9.493 9.693 18.841 1.00 42.56 92 CYS A CA 1
ATOM 677 C C . CYS A 1 92 ? 10.905 9.515 18.274 1.00 42.56 92 CYS A C 1
ATOM 679 O O . CYS A 1 92 ? 11.800 9.137 19.022 1.00 42.56 92 CYS A O 1
ATOM 681 N N . PHE A 1 93 ? 11.054 9.816 16.978 1.00 47.25 93 PHE A N 1
ATO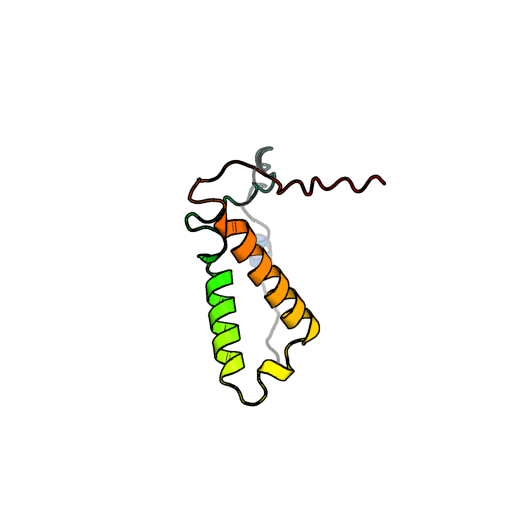M 682 C CA . PHE A 1 93 ? 12.290 10.220 16.303 1.00 47.25 93 PHE A CA 1
ATOM 683 C C . PHE A 1 93 ? 13.569 9.531 16.783 1.00 47.25 93 PHE A C 1
ATOM 685 O O . PHE A 1 93 ? 14.104 9.967 17.785 1.00 47.25 93 PHE A O 1
ATOM 692 N N . LEU A 1 94 ? 14.157 8.632 15.988 1.00 42.06 94 LEU A N 1
ATOM 693 C CA . LEU A 1 94 ? 15.585 8.750 15.669 1.00 42.06 94 LEU A CA 1
ATOM 694 C C . LEU A 1 94 ? 15.928 8.094 14.315 1.00 42.06 94 LEU A C 1
ATOM 696 O O . LEU A 1 94 ? 15.285 7.121 13.910 1.00 42.06 94 LEU A O 1
ATOM 700 N N . PRO A 1 95 ? 16.906 8.673 13.590 1.00 48.66 95 PRO A N 1
ATOM 701 C CA . PRO A 1 95 ? 17.360 8.217 12.287 1.00 48.66 95 PRO A CA 1
ATOM 702 C C . PRO A 1 95 ? 18.225 6.961 12.422 1.00 48.66 95 PRO A C 1
ATOM 704 O O . PRO A 1 95 ? 18.873 6.738 13.438 1.00 48.66 95 PRO A O 1
ATOM 707 N N . PHE A 1 96 ? 18.215 6.160 11.358 1.00 47.88 96 PHE A N 1
ATOM 708 C CA . PHE A 1 96 ? 19.042 4.980 11.105 1.00 47.88 96 PHE A CA 1
ATOM 709 C C . PHE A 1 96 ? 20.327 4.854 11.942 1.00 47.88 96 PHE A C 1
ATOM 711 O O . PHE A 1 96 ? 21.340 5.456 11.609 1.00 47.88 96 PHE A O 1
ATOM 718 N N . HIS A 1 97 ? 20.287 3.976 12.942 1.00 43.69 97 HIS A N 1
ATOM 719 C CA . HIS A 1 97 ? 21.271 2.920 13.202 1.00 43.69 97 HIS A CA 1
ATOM 720 C C . HIS A 1 97 ? 20.750 2.082 14.375 1.00 43.69 97 HIS A C 1
ATOM 722 O O . HIS A 1 97 ? 20.958 2.431 15.524 1.00 43.69 97 HIS A O 1
ATOM 728 N N . ASP A 1 98 ? 19.992 1.027 14.074 1.00 37.53 98 ASP A N 1
ATOM 729 C CA . ASP A 1 98 ? 20.387 -0.316 14.496 1.00 37.53 98 ASP A CA 1
ATOM 730 C C . ASP A 1 98 ? 19.507 -1.391 13.855 1.00 37.53 98 ASP A C 1
ATOM 732 O O . ASP A 1 98 ? 18.298 -1.271 13.654 1.00 37.53 98 ASP A O 1
ATOM 736 N N . ILE A 1 99 ? 20.216 -2.427 13.441 1.00 49.28 99 ILE A N 1
ATOM 737 C CA . ILE A 1 99 ? 19.758 -3.700 12.917 1.00 49.28 99 ILE A CA 1
ATOM 738 C C . ILE A 1 99 ? 18.971 -4.434 14.006 1.00 49.28 99 ILE A C 1
ATOM 740 O O . ILE A 1 99 ? 19.354 -4.385 15.166 1.00 49.28 99 ILE A O 1
ATOM 744 N N . LEU A 1 100 ? 17.960 -5.207 13.585 1.00 42.66 100 LEU A N 1
ATOM 745 C CA . LEU A 1 100 ? 17.222 -6.164 14.413 1.00 42.66 100 LEU A CA 1
ATOM 746 C C . LEU A 1 100 ? 16.333 -5.468 15.456 1.00 42.66 100 LEU A C 1
ATOM 748 O O . LEU A 1 100 ? 16.797 -4.795 16.360 1.00 42.66 100 LEU A O 1
ATOM 752 N N . CYS A 1 101 ? 15.025 -5.697 15.398 1.00 32.81 101 CYS A N 1
ATOM 753 C CA . CYS A 1 101 ? 14.300 -5.775 16.657 1.00 32.81 101 CYS A CA 1
ATOM 754 C C . CYS A 1 101 ? 14.773 -7.111 17.246 1.00 32.81 101 CYS A C 1
ATOM 756 O O . CYS A 1 101 ? 14.388 -8.143 16.680 1.00 32.81 101 CYS A O 1
ATOM 758 N N . PRO A 1 102 ? 15.675 -7.172 18.250 1.00 38.28 102 PRO A N 1
ATOM 759 C CA . PRO A 1 102 ? 15.883 -8.441 18.900 1.00 38.28 102 PRO A CA 1
ATOM 760 C C . PRO A 1 102 ? 14.560 -8.695 19.613 1.00 38.28 102 PRO A C 1
ATOM 762 O O . PRO A 1 102 ? 14.157 -7.961 20.512 1.00 38.28 102 PRO A O 1
ATOM 765 N N . SER A 1 103 ? 13.831 -9.708 19.162 1.00 42.59 103 SER A N 1
ATOM 766 C CA . SER A 1 103 ? 12.797 -10.302 19.990 1.00 42.59 103 SER A CA 1
ATOM 767 C C . SER A 1 103 ? 13.506 -10.987 21.159 1.00 42.59 103 SER A C 1
ATOM 769 O O . SER A 1 103 ? 13.619 -12.207 21.186 1.00 42.59 103 SER A O 1
ATOM 771 N N . THR A 1 104 ? 14.030 -10.222 22.118 1.00 51.22 104 THR A N 1
ATOM 772 C CA . THR A 1 104 ? 14.311 -10.741 23.453 1.00 51.22 104 THR A CA 1
ATOM 773 C C . THR A 1 104 ? 12.980 -10.802 24.177 1.00 51.22 104 THR A C 1
ATOM 775 O O . THR A 1 104 ? 12.594 -9.875 24.879 1.00 51.22 104 THR A O 1
ATOM 778 N N . ASN A 1 105 ? 12.259 -11.892 23.955 1.00 45.12 105 ASN A N 1
ATOM 779 C CA . ASN A 1 105 ? 11.494 -12.510 25.022 1.00 45.12 105 ASN A CA 1
ATOM 780 C C . ASN A 1 105 ? 11.877 -13.982 25.000 1.00 45.12 105 ASN A C 1
ATOM 782 O O . ASN A 1 105 ? 11.267 -14.814 24.333 1.00 45.12 105 ASN A O 1
ATOM 786 N N . ASP A 1 106 ? 12.988 -14.226 25.686 1.00 41.31 106 ASP A N 1
ATOM 787 C CA . ASP A 1 106 ? 13.289 -15.479 26.348 1.00 41.31 106 ASP A CA 1
ATOM 788 C C . ASP A 1 106 ? 12.067 -15.834 27.214 1.00 41.31 106 ASP A C 1
ATOM 790 O O . ASP A 1 106 ? 11.787 -15.169 28.211 1.00 41.31 106 ASP A O 1
ATOM 794 N N . VAL A 1 107 ? 11.259 -16.801 26.776 1.00 42.25 107 VAL A N 1
ATOM 795 C CA . VAL A 1 107 ? 10.271 -17.445 27.647 1.00 42.25 107 VAL A CA 1
ATOM 796 C C . VAL A 1 107 ? 10.945 -18.696 28.183 1.00 42.25 107 VAL A C 1
ATOM 798 O O . VAL A 1 107 ? 10.791 -19.790 27.647 1.00 42.25 107 VAL A O 1
ATOM 801 N N . THR A 1 108 ? 11.729 -18.494 29.236 1.00 42.47 108 THR A N 1
ATOM 802 C CA . THR A 1 108 ? 12.024 -19.527 30.220 1.00 42.47 108 THR A CA 1
ATOM 803 C C . THR A 1 108 ? 11.095 -19.300 31.410 1.00 42.47 108 THR A C 1
ATOM 805 O O . THR A 1 108 ? 11.370 -18.432 32.236 1.00 42.47 108 THR A O 1
ATOM 808 N N . HIS A 1 109 ? 9.984 -20.043 31.472 1.00 39.88 109 HIS A N 1
ATOM 809 C CA . HIS A 1 109 ? 9.543 -20.766 32.673 1.00 39.88 109 HIS A CA 1
ATOM 810 C C . HIS A 1 109 ? 8.400 -21.738 32.363 1.00 39.88 109 HIS A C 1
ATOM 812 O O . HIS A 1 109 ? 7.468 -21.339 31.630 1.00 39.88 109 HIS A O 1
#

Sequence (109 aa):
MAAAAGDISDEERRALRGSKFAPLPPPPPSSRPQPRMAHPGGPLTTNKAAALAKFLERKLQQPDGLDSLNPDLVKLAVKNAKETIKASKGTCFLPFHDILCPSTNDVTH

Radius of gyration: 26.97 Å; chains: 1; bounding box: 56×31×79 Å